Protein AF-A0A535AQ59-F1 (afdb_monomer)

Mean predicted aligned error: 9.11 Å

pLDDT: mean 76.73, std 13.21, range [35.31, 92.5]

Structure (mmCIF, N/CA/C/O backbone):
data_AF-A0A535AQ59-F1
#
_entry.id   AF-A0A535AQ59-F1
#
loop_
_atom_site.group_PDB
_atom_site.id
_atom_site.type_symbol
_atom_site.label_atom_id
_atom_site.label_alt_id
_atom_site.label_comp_id
_atom_site.label_asym_id
_atom_site.label_entity_id
_atom_site.label_seq_id
_atom_site.pdbx_PDB_ins_code
_atom_site.Cartn_x
_atom_site.Cartn_y
_atom_site.Cartn_z
_atom_site.occupancy
_atom_site.B_iso_or_equiv
_atom_site.auth_seq_id
_atom_site.auth_comp_id
_atom_site.auth_asym_id
_atom_site.auth_atom_id
_atom_site.pdbx_PDB_model_num
ATOM 1 N N . MET A 1 1 ? 4.680 5.457 -26.063 1.00 46.62 1 MET A N 1
ATOM 2 C CA . MET A 1 1 ? 3.713 4.923 -25.082 1.00 46.62 1 MET A CA 1
ATOM 3 C C . MET A 1 1 ? 3.605 3.426 -25.316 1.00 46.62 1 MET A C 1
ATOM 5 O O . MET A 1 1 ? 3.236 3.040 -26.415 1.00 46.62 1 MET A O 1
ATOM 9 N N . GLY A 1 2 ? 4.045 2.597 -24.365 1.00 52.00 2 GLY A N 1
ATOM 10 C CA . GLY A 1 2 ? 3.972 1.139 -24.510 1.00 52.00 2 GLY A CA 1
ATOM 11 C C . GLY A 1 2 ? 2.531 0.650 -24.371 1.00 52.00 2 GLY A C 1
ATOM 12 O O . GLY A 1 2 ? 1.782 1.182 -23.551 1.00 52.00 2 GLY A O 1
ATOM 13 N N . THR A 1 3 ? 2.139 -0.332 -25.178 1.00 62.91 3 THR A N 1
ATOM 14 C CA . THR A 1 3 ? 0.788 -0.916 -25.149 1.00 62.91 3 THR A CA 1
ATOM 15 C C . THR A 1 3 ? 0.501 -1.565 -23.789 1.00 62.91 3 THR A C 1
ATOM 17 O O . THR A 1 3 ? 1.423 -1.970 -23.081 1.00 62.91 3 THR A O 1
ATOM 20 N N . THR A 1 4 ? -0.770 -1.722 -23.404 1.00 60.97 4 THR A N 1
ATOM 21 C CA . THR A 1 4 ? -1.167 -2.406 -22.152 1.00 60.97 4 THR A CA 1
ATOM 22 C C . THR A 1 4 ? -0.537 -3.800 -22.026 1.00 60.97 4 THR A C 1
ATOM 24 O O . THR A 1 4 ? -0.170 -4.227 -20.933 1.00 60.97 4 THR A O 1
ATOM 27 N N . ALA A 1 5 ? -0.327 -4.487 -23.154 1.00 52.47 5 ALA A N 1
ATOM 28 C CA . ALA A 1 5 ? 0.386 -5.759 -23.217 1.00 52.47 5 ALA A CA 1
ATOM 29 C C . ALA A 1 5 ? 1.885 -5.616 -22.899 1.00 52.47 5 ALA A C 1
ATOM 31 O O . ALA A 1 5 ? 2.411 -6.405 -22.123 1.00 52.47 5 ALA A O 1
ATOM 32 N N . GLN A 1 6 ? 2.565 -4.591 -23.425 1.00 58.50 6 GLN A N 1
ATOM 33 C CA . GLN A 1 6 ? 3.966 -4.298 -23.095 1.00 58.50 6 GLN A CA 1
ATOM 34 C C . GLN A 1 6 ? 4.134 -3.867 -21.636 1.00 58.50 6 GLN A C 1
ATOM 36 O O . GLN A 1 6 ? 5.084 -4.299 -20.988 1.00 58.50 6 GLN A O 1
ATOM 41 N N . LYS A 1 7 ? 3.192 -3.082 -21.093 1.00 57.78 7 LYS A N 1
ATOM 42 C CA . LYS A 1 7 ? 3.166 -2.737 -19.665 1.00 57.78 7 LYS A CA 1
ATOM 43 C C . LYS A 1 7 ? 3.016 -3.992 -18.800 1.00 57.78 7 LYS A C 1
ATOM 45 O O . LYS A 1 7 ? 3.819 -4.197 -17.896 1.00 57.78 7 LYS A O 1
ATOM 50 N N . ARG A 1 8 ? 2.058 -4.876 -19.111 1.00 59.22 8 ARG A N 1
ATOM 51 C CA . ARG A 1 8 ? 1.880 -6.162 -18.407 1.00 59.22 8 ARG A CA 1
ATOM 52 C C . ARG A 1 8 ? 3.098 -7.073 -18.527 1.00 59.22 8 ARG A C 1
ATOM 54 O O . ARG A 1 8 ? 3.509 -7.644 -17.525 1.00 59.22 8 ARG A O 1
ATOM 61 N N . MET A 1 9 ? 3.692 -7.187 -19.714 1.00 56.25 9 MET A N 1
ATOM 62 C CA . MET A 1 9 ? 4.884 -8.010 -19.930 1.00 56.25 9 MET A CA 1
ATOM 63 C C . MET A 1 9 ? 6.067 -7.487 -19.110 1.00 56.25 9 MET A C 1
ATOM 65 O O . MET A 1 9 ? 6.698 -8.256 -18.393 1.00 56.25 9 MET A O 1
ATOM 69 N N . ALA A 1 10 ? 6.305 -6.171 -19.133 1.00 62.50 10 ALA A N 1
ATOM 70 C CA . ALA A 1 10 ? 7.336 -5.534 -18.319 1.00 62.50 10 ALA A CA 1
ATOM 71 C C . ALA A 1 10 ? 7.103 -5.791 -16.826 1.00 62.50 10 ALA A C 1
ATOM 73 O O . ALA A 1 10 ? 8.035 -6.109 -16.104 1.00 62.50 10 ALA A O 1
ATOM 74 N N . ILE A 1 11 ? 5.855 -5.746 -16.367 1.00 62.28 11 ILE A N 1
ATOM 75 C CA . ILE A 1 11 ? 5.496 -6.035 -14.977 1.00 62.28 11 ILE A CA 1
ATOM 76 C C . ILE A 1 11 ? 5.773 -7.483 -14.584 1.00 62.28 11 ILE A C 1
ATOM 78 O O . ILE A 1 11 ? 6.306 -7.713 -13.501 1.00 62.28 11 ILE A O 1
ATOM 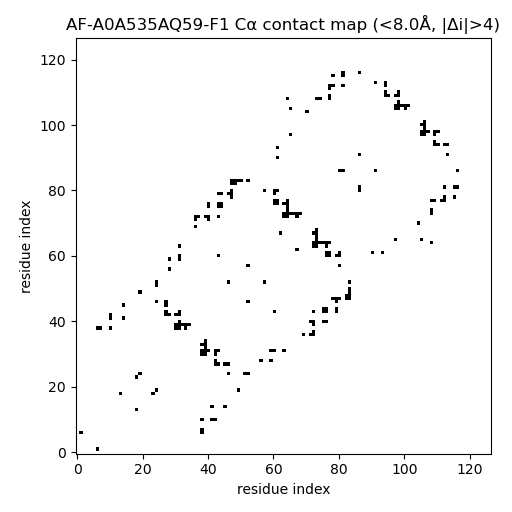82 N N . TYR A 1 12 ? 5.431 -8.452 -15.436 1.00 59.53 12 TYR A N 1
ATOM 83 C CA . TYR A 1 12 ? 5.747 -9.855 -15.172 1.00 59.53 12 TYR A CA 1
ATOM 84 C C . TYR A 1 12 ? 7.258 -10.075 -15.129 1.00 59.53 12 TYR A C 1
ATOM 86 O O . TYR A 1 12 ? 7.739 -10.686 -14.178 1.00 59.53 12 TYR A O 1
ATOM 94 N N . CYS A 1 13 ? 8.004 -9.503 -16.079 1.00 58.84 13 CYS A N 1
ATOM 95 C CA . CYS A 1 13 ? 9.464 -9.557 -16.075 1.00 58.84 13 CYS A CA 1
ATOM 96 C C . CYS A 1 13 ? 10.045 -8.935 -14.799 1.00 58.84 13 CYS A C 1
ATOM 98 O O . CYS A 1 13 ? 10.913 -9.525 -14.171 1.00 58.84 13 CYS A O 1
ATOM 100 N N . ILE A 1 14 ? 9.540 -7.778 -14.370 1.00 60.41 14 ILE A N 1
ATOM 101 C CA . ILE A 1 14 ? 10.056 -7.075 -13.194 1.00 60.41 14 ILE A CA 1
ATOM 102 C C . ILE A 1 14 ? 9.674 -7.800 -11.884 1.00 60.41 14 ILE A C 1
ATOM 104 O O . ILE A 1 14 ? 10.472 -7.819 -10.948 1.00 60.41 14 ILE A O 1
ATOM 108 N N . ARG A 1 15 ? 8.490 -8.427 -11.801 1.00 57.69 15 ARG A N 1
ATOM 109 C CA . ARG A 1 15 ? 8.085 -9.242 -10.639 1.00 57.69 15 ARG A CA 1
ATOM 110 C C . ARG A 1 15 ? 8.966 -10.487 -10.482 1.00 57.69 15 ARG A C 1
ATOM 112 O O . ARG A 1 15 ? 9.270 -10.861 -9.353 1.00 57.69 15 ARG A O 1
ATOM 119 N N . ASP A 1 16 ? 9.366 -11.110 -11.591 1.00 56.47 16 ASP A N 1
ATOM 120 C CA . ASP A 1 16 ? 10.210 -12.315 -11.594 1.00 56.47 16 ASP A CA 1
ATOM 121 C C . ASP A 1 16 ? 11.703 -12.015 -11.421 1.00 56.47 16 ASP A C 1
ATOM 123 O O . ASP A 1 16 ? 12.434 -12.837 -10.871 1.00 56.47 16 ASP A O 1
ATOM 127 N N . LEU A 1 17 ? 12.174 -10.837 -11.844 1.00 55.25 17 LEU A N 1
ATOM 128 C CA . LEU A 1 17 ? 13.610 -10.552 -11.913 1.00 55.25 17 LEU A CA 1
ATOM 129 C C . LEU A 1 17 ? 14.305 -10.315 -10.560 1.00 55.25 17 LEU A C 1
ATOM 131 O O . LEU A 1 17 ? 15.507 -10.078 -10.568 1.00 55.25 17 LEU A O 1
ATOM 135 N N . LYS A 1 18 ? 13.619 -10.402 -9.404 1.00 57.41 18 LYS A N 1
ATOM 136 C CA . LYS A 1 18 ? 14.214 -10.146 -8.066 1.00 57.41 18 LYS A CA 1
ATOM 137 C C . LYS A 1 18 ? 15.153 -8.924 -8.071 1.00 57.41 18 LYS A C 1
ATOM 139 O O . LYS A 1 18 ? 16.244 -8.961 -7.508 1.00 57.41 18 LYS A O 1
ATOM 144 N N . LEU A 1 19 ? 14.754 -7.850 -8.748 1.00 62.50 19 LEU A N 1
ATOM 145 C CA . LEU A 1 19 ? 15.598 -6.669 -8.853 1.00 62.50 19 LEU A CA 1
ATOM 146 C C . LEU A 1 19 ? 15.596 -5.959 -7.499 1.00 62.50 19 LEU A C 1
ATOM 148 O O . LEU A 1 19 ? 14.610 -5.316 -7.139 1.00 62.50 19 LEU A O 1
ATOM 152 N N . ASP A 1 20 ? 16.666 -6.114 -6.723 1.00 64.19 20 ASP A N 1
ATOM 153 C CA . ASP A 1 20 ? 16.813 -5.471 -5.412 1.00 64.19 20 ASP A CA 1
ATOM 154 C C . ASP A 1 20 ? 17.435 -4.068 -5.501 1.00 64.19 20 ASP A C 1
ATOM 156 O O . ASP A 1 20 ? 17.481 -3.347 -4.509 1.00 64.19 20 ASP A O 1
ATOM 160 N N . ASP A 1 21 ? 17.818 -3.624 -6.699 1.00 75.00 21 ASP A N 1
ATOM 161 C CA . ASP A 1 21 ? 18.555 -2.381 -6.874 1.00 75.00 21 ASP A CA 1
ATOM 162 C C . ASP A 1 21 ? 17.678 -1.124 -6.702 1.00 75.00 21 ASP A C 1
ATOM 164 O O . ASP A 1 21 ? 16.446 -1.144 -6.825 1.00 75.00 21 ASP A O 1
ATOM 168 N N . LYS A 1 22 ? 18.338 0.013 -6.445 1.00 72.69 22 LYS A N 1
ATOM 169 C CA . LYS A 1 22 ? 17.679 1.308 -6.207 1.00 72.69 22 LYS A CA 1
ATOM 170 C C . LYS A 1 22 ? 16.859 1.807 -7.400 1.00 72.69 22 LYS A C 1
ATOM 172 O O . LYS A 1 22 ? 15.846 2.475 -7.189 1.00 72.69 22 LYS A O 1
ATOM 177 N N . ASN A 1 23 ? 17.262 1.507 -8.639 1.00 76.69 23 ASN A N 1
ATOM 178 C CA . ASN A 1 23 ? 16.496 1.946 -9.809 1.00 76.69 23 ASN A CA 1
ATOM 179 C C . ASN A 1 23 ? 15.166 1.201 -9.875 1.00 76.69 23 ASN A C 1
ATOM 181 O O . ASN A 1 23 ? 14.136 1.797 -10.188 1.00 76.69 23 ASN A O 1
ATOM 185 N N . SER A 1 24 ? 15.167 -0.076 -9.502 1.00 79.12 24 SER A N 1
ATOM 186 C CA . SER A 1 24 ? 13.955 -0.885 -9.443 1.00 79.12 24 SER A CA 1
ATOM 187 C C . SER A 1 24 ? 12.984 -0.398 -8.368 1.00 79.12 24 SER A C 1
ATOM 189 O O . SER A 1 24 ? 11.791 -0.286 -8.653 1.00 79.12 24 SER A O 1
ATOM 191 N N . LEU A 1 25 ? 13.471 0.014 -7.187 1.00 84.50 25 LEU A N 1
ATOM 192 C CA . LEU A 1 25 ? 12.627 0.682 -6.183 1.00 84.50 25 LEU A CA 1
ATOM 193 C C . LEU A 1 25 ? 11.936 1.921 -6.766 1.00 84.50 25 LEU A C 1
ATOM 195 O O . LEU A 1 25 ? 10.718 2.061 -6.653 1.00 84.50 25 LEU A O 1
ATOM 199 N N . TRP A 1 26 ? 12.699 2.805 -7.415 1.00 84.81 26 TRP A N 1
ATOM 200 C CA . TRP A 1 26 ? 12.150 4.026 -8.005 1.00 84.81 26 TRP A CA 1
ATOM 201 C C . TRP A 1 26 ? 11.081 3.727 -9.063 1.00 84.81 26 TRP A C 1
ATOM 203 O O . TRP A 1 26 ? 10.020 4.358 -9.076 1.00 84.81 26 TRP A O 1
ATOM 213 N N . VAL A 1 27 ? 11.320 2.726 -9.917 1.00 85.62 27 VAL A N 1
ATOM 214 C CA . VAL A 1 27 ? 10.342 2.283 -10.918 1.00 85.62 27 VAL A CA 1
ATOM 215 C C . VAL A 1 27 ? 9.061 1.801 -10.241 1.00 85.62 27 VAL A C 1
ATOM 217 O O . VAL A 1 27 ? 7.978 2.224 -10.642 1.00 85.62 27 VAL A O 1
ATOM 220 N N . PHE A 1 28 ? 9.150 0.983 -9.190 1.00 87.62 28 PHE A N 1
ATOM 221 C CA . PHE A 1 28 ? 7.964 0.524 -8.467 1.00 87.62 28 PHE A CA 1
ATOM 222 C C . PHE A 1 28 ? 7.174 1.671 -7.851 1.00 87.62 28 PHE A C 1
ATOM 224 O O . PHE A 1 28 ? 5.960 1.725 -8.034 1.00 87.62 28 PHE A O 1
ATOM 231 N N . LEU A 1 29 ? 7.849 2.615 -7.191 1.00 89.19 29 LEU A N 1
ATOM 232 C CA . LEU A 1 29 ? 7.201 3.790 -6.603 1.00 89.19 29 LEU A CA 1
ATOM 233 C C . LEU A 1 29 ? 6.491 4.646 -7.657 1.00 89.19 29 LEU A C 1
ATOM 235 O O . LEU A 1 29 ? 5.409 5.169 -7.395 1.00 89.19 29 LEU A O 1
ATOM 239 N N . LYS A 1 30 ? 7.051 4.748 -8.866 1.00 88.44 30 LYS A N 1
ATOM 240 C CA . LYS A 1 30 ? 6.398 5.424 -9.991 1.00 88.44 30 LYS A CA 1
ATOM 241 C C . LYS A 1 30 ? 5.163 4.664 -10.487 1.00 88.44 30 LYS A C 1
ATOM 243 O O . LYS A 1 30 ? 4.137 5.281 -10.761 1.00 88.44 30 LYS A O 1
ATOM 248 N N . LEU A 1 31 ? 5.239 3.336 -10.576 1.00 89.81 31 LEU A N 1
ATOM 249 C CA . LEU A 1 31 ? 4.136 2.483 -11.037 1.00 89.81 31 LEU A CA 1
ATOM 250 C C . LEU A 1 31 ? 2.960 2.405 -10.051 1.00 89.81 31 LEU A C 1
ATOM 252 O O . LEU A 1 31 ? 1.863 2.026 -10.455 1.00 89.81 31 LEU A O 1
ATOM 256 N N . LEU A 1 32 ? 3.145 2.821 -8.793 1.00 90.81 32 LEU A N 1
ATOM 257 C CA . LEU A 1 32 ? 2.045 3.007 -7.839 1.00 90.81 32 LEU A CA 1
ATOM 258 C C . LEU A 1 32 ? 0.992 4.017 -8.324 1.00 90.81 32 LEU A C 1
ATOM 260 O O . LEU A 1 32 ? -0.123 3.998 -7.823 1.00 90.81 32 LEU A O 1
ATOM 264 N N . GLN A 1 33 ? 1.327 4.881 -9.285 1.00 89.38 33 GLN A N 1
ATOM 265 C CA . GLN A 1 33 ? 0.437 5.912 -9.829 1.00 89.38 33 GLN A CA 1
ATOM 266 C C . GLN A 1 33 ? -0.009 5.621 -11.274 1.00 89.38 33 GLN A C 1
ATOM 268 O O . GLN A 1 33 ? -0.528 6.515 -11.933 1.00 89.38 33 GLN A O 1
ATOM 273 N N . ASP A 1 34 ? 0.211 4.410 -11.803 1.00 91.38 34 ASP A N 1
ATOM 274 C CA . ASP A 1 34 ? -0.233 4.072 -13.166 1.00 91.38 34 ASP A CA 1
ATOM 275 C C . ASP A 1 34 ? -1.769 4.009 -13.254 1.00 91.38 34 ASP A C 1
ATOM 277 O O . ASP A 1 34 ? -2.447 3.598 -12.307 1.00 91.38 34 ASP A O 1
ATOM 281 N N . ASP A 1 35 ? -2.317 4.379 -14.411 1.00 89.31 35 ASP A N 1
ATOM 282 C CA . ASP A 1 35 ? -3.760 4.386 -14.661 1.00 89.31 35 ASP A CA 1
ATOM 283 C C . ASP A 1 35 ? -4.377 2.978 -14.574 1.00 89.31 35 ASP A C 1
ATOM 285 O O . ASP A 1 35 ? -5.512 2.822 -14.113 1.00 89.31 35 ASP A O 1
ATOM 289 N N . ASP A 1 36 ? -3.636 1.932 -14.966 1.00 87.94 36 ASP A N 1
ATOM 290 C CA . ASP A 1 36 ? -4.128 0.552 -14.915 1.00 87.94 36 ASP A CA 1
ATOM 291 C C . ASP A 1 36 ? -3.982 -0.023 -13.488 1.00 87.94 36 ASP A C 1
ATOM 293 O O . ASP A 1 36 ? -2.867 -0.206 -12.987 1.00 87.94 36 ASP A O 1
ATOM 297 N N . PRO A 1 37 ? -5.090 -0.389 -12.815 1.00 89.88 37 PRO A N 1
ATOM 298 C CA . PRO A 1 37 ? -5.042 -0.951 -11.464 1.00 89.88 37 PRO A CA 1
ATOM 299 C C . PRO A 1 37 ? -4.245 -2.256 -11.377 1.00 89.88 37 PRO A C 1
ATOM 301 O O . PRO A 1 37 ? -3.667 -2.561 -10.337 1.00 89.88 37 PRO A O 1
ATOM 304 N N . THR A 1 38 ? -4.160 -3.024 -12.465 1.00 88.00 38 THR A N 1
ATOM 305 C CA . THR A 1 38 ? -3.338 -4.241 -12.538 1.00 88.00 38 THR A CA 1
ATOM 306 C C . THR A 1 38 ? -1.857 -3.907 -12.362 1.00 88.00 38 THR A C 1
ATOM 308 O O . THR A 1 38 ? -1.122 -4.651 -11.710 1.00 88.00 38 THR A O 1
ATOM 311 N N . VAL A 1 39 ? -1.429 -2.769 -12.914 1.00 87.44 39 VAL A N 1
ATOM 312 C CA . VAL A 1 39 ? -0.062 -2.256 -12.800 1.00 87.44 39 VAL A CA 1
ATOM 313 C C . VAL A 1 39 ? 0.223 -1.818 -11.374 1.00 87.44 39 VAL A C 1
ATOM 315 O O . VAL A 1 39 ? 1.232 -2.234 -10.801 1.00 87.44 39 VAL A O 1
ATOM 318 N N . ARG A 1 40 ? -0.708 -1.075 -10.767 1.00 92.50 40 ARG A N 1
ATOM 319 C CA . ARG A 1 40 ? -0.596 -0.651 -9.367 1.00 92.50 40 ARG A CA 1
ATOM 320 C C . ARG A 1 40 ? -0.514 -1.843 -8.415 1.00 92.50 40 ARG A C 1
ATOM 322 O O . ARG A 1 40 ? 0.390 -1.887 -7.586 1.00 92.50 40 ARG A O 1
ATOM 329 N N . VAL A 1 41 ? -1.376 -2.855 -8.568 1.00 90.88 41 VAL A N 1
ATOM 330 C CA . VAL A 1 41 ? -1.319 -4.093 -7.759 1.00 90.88 41 VAL A CA 1
ATOM 331 C C . VAL A 1 41 ? 0.052 -4.756 -7.859 1.00 90.88 41 VAL A C 1
ATOM 333 O O . VAL A 1 41 ? 0.623 -5.166 -6.844 1.00 90.88 41 VAL A O 1
ATOM 336 N N . ALA A 1 42 ? 0.587 -4.881 -9.072 1.00 87.00 42 ALA A N 1
ATOM 337 C CA . ALA A 1 42 ? 1.866 -5.540 -9.261 1.00 87.00 42 ALA A CA 1
ATOM 338 C C . ALA A 1 42 ? 3.019 -4.744 -8.640 1.00 87.00 42 ALA A C 1
ATOM 340 O O . ALA A 1 42 ? 3.847 -5.333 -7.953 1.00 87.00 42 ALA A O 1
ATOM 341 N N . ALA A 1 43 ? 3.021 -3.419 -8.795 1.00 89.62 43 ALA A N 1
ATOM 342 C CA . ALA A 1 43 ? 3.989 -2.542 -8.146 1.00 89.62 43 ALA A CA 1
ATOM 343 C C . ALA A 1 43 ? 3.945 -2.683 -6.616 1.00 89.62 43 ALA A C 1
ATOM 345 O O . ALA A 1 43 ? 4.972 -2.935 -5.990 1.00 89.62 43 ALA A O 1
ATOM 346 N N . VAL A 1 44 ? 2.751 -2.629 -6.018 1.00 92.06 44 VAL A N 1
ATOM 347 C CA . VAL A 1 44 ? 2.555 -2.831 -4.573 1.00 92.06 44 VAL A CA 1
ATOM 348 C C . VAL A 1 44 ? 3.065 -4.199 -4.110 1.00 92.06 44 VAL A C 1
ATOM 350 O O . VAL A 1 44 ? 3.694 -4.307 -3.056 1.00 92.06 44 VAL A O 1
ATOM 353 N N . THR A 1 45 ? 2.811 -5.247 -4.895 1.00 88.75 45 THR A N 1
ATOM 354 C CA . THR A 1 45 ? 3.239 -6.615 -4.571 1.00 88.75 45 THR A CA 1
ATOM 355 C C . THR A 1 45 ? 4.757 -6.758 -4.651 1.00 88.75 45 THR A C 1
ATOM 357 O O . THR A 1 45 ? 5.344 -7.428 -3.806 1.00 88.75 45 THR A O 1
ATOM 360 N N . SER A 1 46 ? 5.412 -6.097 -5.606 1.00 86.62 46 SER A N 1
ATOM 361 C CA . SER A 1 46 ? 6.875 -6.100 -5.719 1.00 86.62 46 SER A CA 1
ATOM 362 C C . SER A 1 46 ? 7.567 -5.367 -4.566 1.00 86.62 46 SER A C 1
ATOM 364 O O . SER A 1 46 ? 8.693 -5.706 -4.216 1.00 86.62 46 SER A O 1
ATOM 366 N N . LEU A 1 47 ? 6.896 -4.400 -3.931 1.00 88.19 47 LEU A N 1
ATOM 367 C CA . LEU A 1 47 ? 7.412 -3.701 -2.747 1.00 88.19 47 LEU A CA 1
ATOM 368 C C . LEU A 1 47 ? 7.304 -4.532 -1.457 1.00 88.19 47 LEU A C 1
ATOM 370 O O . LEU A 1 47 ? 7.958 -4.215 -0.469 1.00 88.19 47 LEU A O 1
ATOM 374 N N . LYS A 1 48 ? 6.511 -5.608 -1.453 1.00 85.75 48 LYS A N 1
ATOM 375 C CA . LYS A 1 48 ? 6.185 -6.415 -0.267 1.00 85.75 48 LYS A CA 1
ATOM 376 C C . LYS A 1 48 ? 7.395 -6.996 0.467 1.00 85.75 48 LYS A C 1
ATOM 378 O O . LYS A 1 48 ? 7.384 -7.075 1.691 1.00 85.75 48 LYS A O 1
ATOM 383 N N . THR A 1 49 ? 8.415 -7.424 -0.270 1.00 80.75 49 THR A N 1
ATOM 384 C CA . THR A 1 49 ? 9.613 -8.078 0.284 1.00 80.75 49 THR A CA 1
ATOM 385 C C . THR A 1 49 ? 10.829 -7.157 0.318 1.00 80.75 49 THR A C 1
ATOM 387 O O . THR A 1 49 ? 11.939 -7.628 0.549 1.00 80.75 49 THR A O 1
ATOM 390 N N . ARG A 1 50 ? 10.650 -5.860 0.046 1.00 82.00 50 ARG A N 1
ATOM 391 C CA . ARG A 1 50 ? 11.748 -4.895 -0.024 1.00 82.00 50 ARG A CA 1
ATOM 392 C C . ARG A 1 50 ? 12.021 -4.276 1.340 1.00 82.00 50 ARG A C 1
ATOM 394 O O . ARG A 1 50 ? 11.122 -3.717 1.956 1.00 82.00 50 ARG A O 1
ATOM 401 N N . SER A 1 51 ? 13.266 -4.336 1.797 1.00 79.88 51 SER A N 1
ATOM 402 C CA . SER A 1 51 ? 13.704 -3.711 3.053 1.00 79.88 51 SER A CA 1
ATOM 403 C C . SER A 1 51 ? 14.080 -2.235 2.900 1.00 79.88 51 SER A C 1
ATOM 405 O O . SER A 1 51 ? 14.168 -1.520 3.894 1.00 79.88 51 SER A O 1
ATOM 407 N N . ASP A 1 52 ? 14.280 -1.764 1.670 1.00 84.94 52 ASP A N 1
ATOM 408 C CA . ASP A 1 52 ? 14.739 -0.412 1.342 1.00 84.94 52 ASP A CA 1
ATOM 409 C C . ASP A 1 52 ? 13.597 0.578 1.054 1.00 84.94 52 ASP A C 1
ATOM 411 O O . ASP A 1 52 ? 13.840 1.693 0.594 1.00 84.94 52 ASP A O 1
ATOM 415 N N . VAL A 1 53 ? 12.345 0.203 1.348 1.00 87.12 53 VAL A N 1
ATOM 416 C CA . VAL A 1 53 ? 11.198 1.114 1.245 1.00 87.12 53 VAL A CA 1
ATOM 417 C C . VAL A 1 53 ? 11.282 2.171 2.349 1.00 87.12 53 VAL A C 1
ATOM 419 O O . VAL A 1 53 ? 11.094 1.909 3.543 1.00 87.12 53 VAL A O 1
ATOM 422 N N . ASP A 1 54 ? 11.551 3.403 1.939 1.00 85.69 54 ASP A N 1
ATOM 423 C CA . ASP A 1 54 ? 11.669 4.557 2.822 1.00 85.69 54 ASP A CA 1
ATOM 424 C C . ASP A 1 54 ? 10.300 5.054 3.341 1.00 85.69 54 ASP A C 1
ATOM 426 O O . ASP A 1 54 ? 9.252 4.420 3.167 1.00 85.69 54 ASP A O 1
ATOM 430 N N . ALA A 1 55 ? 10.301 6.170 4.072 1.00 81.75 55 ALA A N 1
ATOM 431 C CA . ALA A 1 55 ? 9.075 6.768 4.601 1.00 81.75 55 ALA A CA 1
ATOM 432 C C . ALA A 1 55 ? 8.136 7.254 3.480 1.00 81.75 55 ALA A C 1
ATOM 434 O O . ALA A 1 55 ? 6.922 7.074 3.574 1.00 81.75 55 ALA A O 1
ATOM 435 N N . ASN A 1 56 ? 8.692 7.796 2.392 1.00 85.50 56 ASN A N 1
ATOM 436 C CA . ASN A 1 56 ? 7.919 8.284 1.250 1.00 85.50 56 ASN A CA 1
ATOM 437 C C . ASN A 1 56 ? 7.188 7.138 0.540 1.00 85.50 56 ASN A C 1
ATOM 439 O O . ASN A 1 56 ? 5.992 7.236 0.264 1.00 85.50 56 ASN A O 1
ATOM 443 N N . GLY A 1 57 ? 7.875 6.019 0.297 1.00 88.19 57 GLY A N 1
ATOM 444 C CA . GLY A 1 57 ? 7.266 4.824 -0.283 1.00 88.19 57 GLY A CA 1
ATOM 445 C C . GLY A 1 57 ? 6.151 4.254 0.592 1.00 88.19 57 GLY A C 1
ATOM 446 O O . GLY A 1 57 ? 5.081 3.902 0.092 1.00 88.19 57 GLY A O 1
ATOM 447 N N . ARG A 1 58 ? 6.350 4.247 1.915 1.00 86.00 58 ARG A N 1
ATOM 448 C CA . ARG A 1 58 ? 5.305 3.864 2.878 1.00 86.00 58 ARG A CA 1
ATOM 449 C C . ARG A 1 58 ? 4.105 4.812 2.848 1.00 86.00 58 ARG A C 1
ATOM 451 O O . ARG A 1 58 ? 2.970 4.344 2.902 1.00 86.00 58 ARG A O 1
ATOM 458 N N . GLN A 1 59 ? 4.319 6.116 2.694 1.00 83.75 59 GLN A N 1
ATOM 459 C CA . GLN A 1 59 ? 3.229 7.086 2.588 1.00 83.75 59 GLN A CA 1
ATOM 460 C C . GLN A 1 59 ? 2.423 6.924 1.290 1.00 83.75 59 GLN A C 1
ATOM 462 O O . GLN A 1 59 ? 1.195 6.999 1.319 1.00 83.75 59 GLN A O 1
ATOM 467 N N . LEU A 1 60 ? 3.082 6.630 0.165 1.00 89.81 60 LEU A N 1
ATOM 468 C CA . LEU A 1 60 ? 2.399 6.317 -1.096 1.00 89.81 60 LEU A CA 1
ATOM 469 C C . LEU A 1 60 ? 1.530 5.063 -0.974 1.00 89.81 60 LEU A C 1
ATOM 471 O O . LEU A 1 60 ? 0.372 5.069 -1.388 1.00 89.81 60 LEU A O 1
ATOM 475 N N . LEU A 1 61 ? 2.059 4.005 -0.359 1.00 89.75 61 LEU A N 1
ATOM 476 C CA . LEU A 1 61 ? 1.293 2.792 -0.080 1.00 89.75 61 LEU A CA 1
ATOM 477 C C . LEU A 1 61 ? 0.088 3.082 0.824 1.00 89.75 61 LEU A C 1
ATOM 479 O O . LEU A 1 61 ? -1.004 2.580 0.565 1.00 89.75 61 LEU A O 1
ATOM 483 N N . LEU A 1 62 ? 0.257 3.915 1.856 1.00 84.50 62 LEU A N 1
ATOM 484 C CA . LEU A 1 62 ? -0.849 4.310 2.728 1.00 84.50 62 LEU A CA 1
ATOM 485 C C . LEU A 1 62 ? -1.933 5.062 1.946 1.00 84.50 62 LEU A C 1
ATOM 487 O O . LEU A 1 62 ? -3.119 4.785 2.117 1.00 84.50 62 LEU A O 1
ATOM 491 N N . ARG A 1 63 ? -1.538 5.967 1.047 1.00 86.69 63 ARG A N 1
ATOM 492 C CA . ARG A 1 63 ? -2.478 6.681 0.182 1.00 86.69 63 ARG A CA 1
ATOM 493 C C . ARG A 1 63 ? -3.274 5.721 -0.697 1.00 86.69 63 ARG A C 1
ATOM 495 O O . ARG A 1 63 ? -4.493 5.833 -0.752 1.00 86.69 63 ARG A O 1
ATOM 502 N N . LEU A 1 64 ? -2.616 4.744 -1.322 1.00 90.56 64 LEU A N 1
ATOM 503 C CA . LEU A 1 64 ? -3.301 3.721 -2.120 1.00 90.56 64 LEU A CA 1
ATOM 504 C C . LEU A 1 64 ? -4.285 2.899 -1.287 1.00 90.56 64 LEU A C 1
ATOM 506 O O . LEU A 1 64 ? -5.395 2.610 -1.723 1.00 90.56 64 LEU A O 1
ATOM 510 N N . PHE A 1 65 ? -3.906 2.548 -0.064 1.00 85.62 65 PHE A N 1
ATOM 511 C CA . PHE A 1 65 ? -4.796 1.845 0.848 1.00 85.62 65 PHE A CA 1
ATOM 512 C C . PHE A 1 65 ? -6.077 2.650 1.158 1.00 85.62 65 PHE A C 1
ATOM 514 O O . PHE A 1 65 ? -7.177 2.087 1.175 1.00 85.62 65 PHE A O 1
ATOM 521 N N . VAL A 1 66 ? -5.964 3.965 1.367 1.00 80.81 66 VAL A N 1
ATOM 522 C CA . VAL A 1 66 ? -7.103 4.826 1.726 1.00 80.81 66 VAL A CA 1
ATOM 523 C C . VAL A 1 66 ? -7.941 5.210 0.502 1.00 80.81 66 VAL A C 1
ATOM 525 O O . VAL A 1 66 ? -9.159 5.020 0.526 1.00 80.81 66 VAL A O 1
ATOM 528 N N . GLU A 1 67 ? -7.301 5.693 -0.561 1.00 84.88 67 GLU A N 1
ATOM 529 C CA . GLU A 1 67 ? -7.934 6.476 -1.634 1.00 84.88 67 GLU A CA 1
ATOM 530 C C . GLU A 1 67 ? -8.088 5.731 -2.970 1.00 84.88 67 GLU A C 1
ATOM 532 O O . GLU A 1 67 ? -8.834 6.199 -3.834 1.00 84.88 67 GLU A O 1
ATOM 537 N N . ASP A 1 68 ? -7.403 4.596 -3.179 1.00 91.31 68 ASP A N 1
ATOM 538 C CA . ASP A 1 68 ? -7.470 3.913 -4.478 1.00 91.31 68 ASP A CA 1
ATOM 539 C C . ASP A 1 68 ? -8.888 3.403 -4.768 1.00 91.31 68 ASP A C 1
ATOM 541 O O . ASP A 1 68 ? -9.592 2.920 -3.882 1.00 91.31 68 ASP A O 1
ATOM 545 N N . GLN A 1 69 ? -9.309 3.513 -6.027 1.00 89.00 69 GLN A N 1
ATOM 546 C CA . GLN A 1 69 ? -10.639 3.105 -6.478 1.00 89.00 69 GLN A CA 1
ATOM 547 C C . GLN A 1 69 ? -10.761 1.581 -6.649 1.00 89.00 69 GLN A C 1
ATOM 549 O O . GLN A 1 69 ? -11.859 1.034 -6.561 1.00 89.00 69 GLN A O 1
ATOM 554 N N . ASP A 1 70 ? -9.650 0.875 -6.889 1.00 91.12 70 ASP A N 1
ATOM 555 C CA . ASP A 1 70 ? -9.640 -0.572 -7.098 1.00 91.12 70 ASP A CA 1
ATOM 556 C C . ASP A 1 70 ? -9.367 -1.315 -5.784 1.00 91.12 70 ASP A C 1
ATOM 558 O O . ASP A 1 70 ? -8.293 -1.223 -5.186 1.00 91.12 70 ASP A O 1
ATOM 562 N N . LEU A 1 71 ? -10.335 -2.125 -5.351 1.00 86.19 71 LEU A N 1
ATOM 563 C CA . LEU A 1 71 ? -10.257 -2.890 -4.102 1.00 86.19 71 LEU A CA 1
ATOM 564 C C . LEU A 1 71 ? -9.031 -3.812 -4.019 1.00 86.19 71 LEU A C 1
ATOM 566 O O . LEU A 1 71 ? -8.510 -4.041 -2.926 1.00 86.19 71 LEU A O 1
ATOM 570 N N . ARG A 1 72 ? -8.545 -4.337 -5.150 1.00 89.75 72 ARG A N 1
ATOM 571 C CA . ARG A 1 72 ? -7.357 -5.201 -5.182 1.00 89.75 72 ARG A CA 1
ATOM 572 C C . ARG A 1 72 ? -6.105 -4.402 -4.844 1.00 89.75 72 ARG A C 1
ATOM 574 O O . ARG A 1 72 ? -5.257 -4.914 -4.117 1.00 89.75 72 ARG A O 1
ATOM 581 N N . VAL A 1 73 ? -6.009 -3.156 -5.316 1.00 92.50 73 VAL A N 1
ATOM 582 C CA . VAL A 1 73 ? -4.894 -2.254 -4.983 1.00 92.50 73 VAL A CA 1
ATOM 583 C C . VAL A 1 73 ? -4.909 -1.937 -3.492 1.00 92.50 73 VAL A C 1
ATOM 585 O O . VAL A 1 73 ? -3.883 -2.072 -2.827 1.00 92.50 73 VAL A O 1
ATOM 588 N N . ARG A 1 74 ? -6.084 -1.613 -2.942 1.00 87.69 74 ARG A N 1
ATOM 589 C CA . ARG A 1 74 ? -6.245 -1.294 -1.514 1.00 87.69 74 ARG A CA 1
ATOM 590 C C . ARG A 1 74 ? -5.818 -2.456 -0.618 1.00 87.69 74 ARG A C 1
ATOM 592 O O . ARG A 1 74 ? -5.026 -2.272 0.305 1.00 87.69 74 ARG A O 1
ATOM 599 N N . ASN A 1 75 ? -6.288 -3.665 -0.928 1.00 85.75 75 ASN A N 1
ATOM 600 C CA . ASN A 1 75 ? -5.933 -4.877 -0.187 1.00 85.75 75 ASN A CA 1
ATOM 601 C C . ASN A 1 75 ? -4.440 -5.208 -0.302 1.00 85.75 75 ASN A C 1
ATOM 603 O O . ASN A 1 75 ? -3.808 -5.554 0.697 1.00 85.75 75 ASN A O 1
ATOM 607 N N . ALA A 1 76 ? -3.858 -5.078 -1.498 1.00 90.38 76 ALA A N 1
ATOM 608 C CA . ALA A 1 76 ? -2.427 -5.284 -1.687 1.00 90.38 76 ALA A CA 1
ATOM 609 C C . ALA A 1 76 ? -1.610 -4.289 -0.847 1.00 90.38 76 ALA A C 1
ATOM 611 O O . ALA A 1 76 ? -0.651 -4.691 -0.192 1.00 90.38 76 ALA A O 1
ATOM 612 N N . ALA A 1 77 ? -2.015 -3.014 -0.807 1.00 89.81 77 ALA A N 1
ATOM 613 C CA . ALA A 1 77 ? -1.301 -1.969 -0.078 1.00 89.81 77 ALA A CA 1
ATOM 614 C C . ALA A 1 77 ? -1.330 -2.207 1.438 1.00 89.81 77 ALA A C 1
ATOM 616 O O . ALA A 1 77 ? -0.287 -2.127 2.088 1.00 89.81 77 ALA A O 1
ATOM 617 N N . ALA A 1 78 ? -2.491 -2.595 1.978 1.00 83.94 78 ALA A N 1
ATOM 618 C CA . ALA A 1 78 ? -2.639 -3.025 3.369 1.00 83.94 78 ALA A CA 1
ATOM 619 C C . ALA A 1 78 ? -1.675 -4.164 3.736 1.00 83.94 78 ALA A C 1
ATOM 621 O O . ALA A 1 78 ? -0.949 -4.078 4.729 1.00 83.94 78 ALA A O 1
ATOM 622 N N . ILE A 1 79 ? -1.647 -5.223 2.919 1.00 84.81 79 ILE A N 1
ATOM 623 C CA . ILE A 1 79 ? -0.784 -6.387 3.149 1.00 84.81 79 ILE A CA 1
ATOM 624 C C . ILE A 1 79 ? 0.688 -5.974 3.087 1.00 84.81 79 ILE A C 1
ATOM 626 O O . ILE A 1 79 ? 1.453 -6.320 3.985 1.00 84.81 79 ILE A O 1
ATOM 630 N N . THR A 1 80 ? 1.089 -5.230 2.056 1.00 88.31 80 THR A N 1
ATOM 631 C CA . THR A 1 80 ? 2.471 -4.769 1.882 1.00 88.31 80 THR A CA 1
ATOM 632 C C . THR A 1 80 ? 2.926 -3.935 3.080 1.00 88.31 80 THR A C 1
ATOM 634 O O . THR A 1 80 ? 3.968 -4.234 3.657 1.00 88.31 80 THR A O 1
ATOM 637 N N . LEU A 1 81 ? 2.131 -2.963 3.534 1.00 83.75 81 LEU A N 1
ATOM 638 C CA . LEU A 1 81 ? 2.473 -2.132 4.696 1.00 83.75 81 LEU A CA 1
ATOM 639 C C . LEU A 1 81 ? 2.639 -2.946 5.985 1.00 83.75 81 LEU A C 1
ATOM 641 O O . LEU A 1 81 ? 3.594 -2.729 6.731 1.00 83.75 81 LEU A O 1
ATOM 645 N N . ALA A 1 82 ? 1.769 -3.928 6.227 1.00 79.06 82 ALA A N 1
ATOM 646 C CA . ALA A 1 82 ? 1.903 -4.813 7.381 1.00 79.06 82 ALA A CA 1
ATOM 647 C C . ALA A 1 82 ? 3.167 -5.698 7.302 1.00 79.06 82 ALA A C 1
ATOM 649 O O . ALA A 1 82 ? 3.820 -5.999 8.312 1.00 79.06 82 ALA A O 1
ATOM 650 N N . GLN A 1 83 ? 3.561 -6.101 6.093 1.00 80.69 83 GLN A N 1
ATOM 651 C CA . GLN A 1 83 ? 4.746 -6.928 5.878 1.00 80.69 83 GLN A CA 1
ATOM 652 C C . GLN A 1 83 ? 6.062 -6.159 6.000 1.00 80.69 83 GLN A C 1
ATOM 654 O O . GLN A 1 83 ? 6.996 -6.716 6.578 1.00 80.69 83 GLN A O 1
ATOM 659 N N . LEU A 1 84 ? 6.098 -4.877 5.623 1.00 79.00 84 LEU A N 1
ATOM 660 C CA . LEU A 1 84 ? 7.265 -3.997 5.787 1.00 79.00 84 LEU A CA 1
ATOM 661 C C . LEU A 1 84 ? 7.685 -3.769 7.256 1.00 79.00 84 LEU A C 1
ATOM 663 O O . LEU A 1 84 ? 8.748 -3.222 7.519 1.00 79.00 84 LEU A O 1
ATOM 667 N N . GLY A 1 85 ? 6.907 -4.251 8.234 1.00 59.41 85 GLY A N 1
ATOM 668 C CA . GLY A 1 85 ? 7.443 -4.655 9.543 1.00 59.41 85 GLY A CA 1
ATOM 669 C C . GLY A 1 85 ? 7.795 -3.550 10.527 1.00 59.41 85 GLY A C 1
ATOM 670 O O . GLY A 1 85 ? 8.302 -3.837 11.605 1.00 59.41 85 GLY A O 1
ATOM 671 N N . SER A 1 86 ? 7.452 -2.309 10.228 1.00 63.06 86 SER A N 1
ATOM 672 C CA . SER A 1 86 ? 7.384 -1.250 11.228 1.00 63.06 86 SER A CA 1
ATOM 673 C C . SER A 1 86 ? 6.182 -0.391 10.876 1.00 63.06 86 SER A C 1
ATOM 675 O O . SER A 1 86 ? 6.331 0.555 10.097 1.00 63.06 86 SER A O 1
ATOM 677 N N . PRO A 1 87 ? 4.974 -0.762 11.342 1.00 62.47 87 PRO A N 1
ATOM 678 C CA . PRO A 1 87 ? 3.838 0.133 11.245 1.00 62.47 87 PRO A CA 1
ATOM 679 C C . PRO A 1 87 ? 4.209 1.381 12.045 1.00 62.47 87 PRO A C 1
ATOM 681 O O . PRO A 1 87 ? 4.263 1.334 13.272 1.00 62.47 87 PRO A O 1
ATOM 684 N N . SER A 1 88 ? 4.557 2.468 11.359 1.00 66.94 88 SER A N 1
ATOM 685 C CA . SER A 1 88 ? 4.790 3.737 12.040 1.00 66.94 88 SER A CA 1
ATOM 686 C C . SER A 1 88 ? 3.507 4.143 12.773 1.00 66.94 88 SER A C 1
ATOM 688 O O . SER A 1 88 ? 2.415 3.663 12.436 1.00 66.94 88 SER A O 1
ATOM 690 N N . GLU A 1 89 ? 3.605 5.000 13.787 1.00 70.81 89 GLU A N 1
ATOM 691 C CA . GLU A 1 89 ? 2.410 5.462 14.503 1.00 70.81 89 GLU A CA 1
ATOM 692 C C . GLU A 1 89 ? 1.392 6.094 13.544 1.00 70.81 89 GLU A C 1
ATOM 694 O O . GLU A 1 89 ? 0.186 5.894 13.696 1.00 70.81 89 GLU A O 1
ATOM 699 N N . GLU A 1 90 ? 1.864 6.758 12.485 1.00 68.44 90 GLU A N 1
ATOM 700 C CA . GLU A 1 90 ? 1.021 7.309 11.426 1.00 68.44 90 GLU A CA 1
ATOM 701 C C . GLU A 1 90 ? 0.262 6.218 10.665 1.00 68.44 90 GLU A C 1
ATOM 703 O O . GLU A 1 90 ? -0.916 6.401 10.358 1.00 68.44 90 GLU A O 1
ATOM 708 N N . PHE A 1 91 ? 0.892 5.070 10.390 1.00 72.00 91 PHE A N 1
ATOM 709 C CA . PHE A 1 91 ? 0.225 3.949 9.727 1.00 72.00 91 PHE A CA 1
ATOM 710 C C . PHE A 1 91 ? -0.856 3.332 10.619 1.00 72.00 91 PHE A C 1
ATOM 712 O O . PHE A 1 91 ? -1.978 3.124 10.161 1.00 72.00 91 PHE A O 1
ATOM 719 N N . VAL A 1 92 ? -0.565 3.102 11.904 1.00 76.69 92 VAL A N 1
ATOM 720 C CA . VAL A 1 92 ? -1.561 2.580 12.859 1.00 76.69 92 VAL A CA 1
ATOM 721 C C . VAL A 1 92 ? -2.718 3.567 13.035 1.00 76.69 92 VAL A C 1
ATOM 723 O O . VAL A 1 92 ? -3.881 3.170 13.008 1.00 76.69 92 VAL A O 1
ATOM 726 N N . SER A 1 93 ? -2.418 4.861 13.152 1.00 78.75 93 SER A N 1
ATO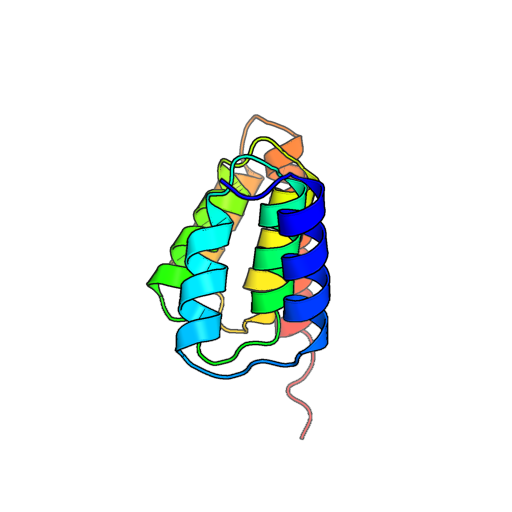M 727 C CA . SER A 1 93 ? -3.425 5.921 13.259 1.00 78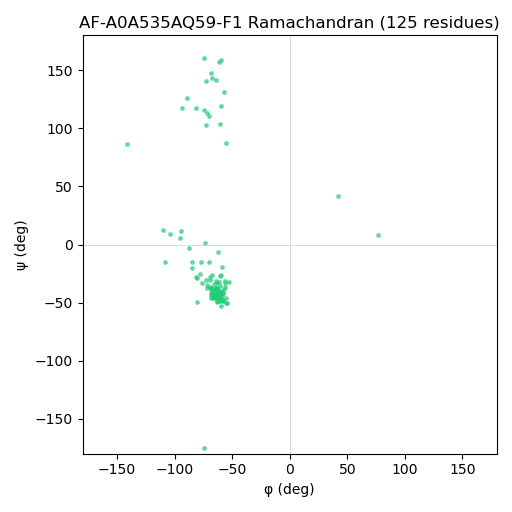.75 93 SER A CA 1
ATOM 728 C C . SER A 1 93 ? -4.310 5.997 12.012 1.00 78.75 93 SER A C 1
ATOM 730 O O . SER A 1 93 ? -5.534 6.091 12.119 1.00 78.75 93 SER A O 1
ATOM 732 N N . ALA A 1 94 ? -3.720 5.890 10.820 1.00 76.19 94 ALA A N 1
ATOM 733 C CA . ALA A 1 94 ? -4.471 5.877 9.572 1.00 76.19 94 ALA A CA 1
ATOM 734 C C . ALA A 1 94 ? -5.351 4.625 9.429 1.00 76.19 94 ALA A C 1
ATOM 736 O O . ALA A 1 94 ? -6.488 4.746 8.976 1.00 76.19 94 ALA A O 1
ATOM 737 N N . LEU A 1 95 ? -4.880 3.451 9.867 1.00 77.50 95 LEU A N 1
ATOM 738 C CA . LEU A 1 95 ? -5.705 2.242 9.928 1.00 77.50 95 LEU A CA 1
ATOM 739 C C . LEU A 1 95 ? -6.881 2.400 10.899 1.00 77.50 95 LEU A C 1
ATOM 741 O O . LEU A 1 95 ? -8.004 2.081 10.528 1.00 77.50 95 LEU A O 1
ATOM 745 N N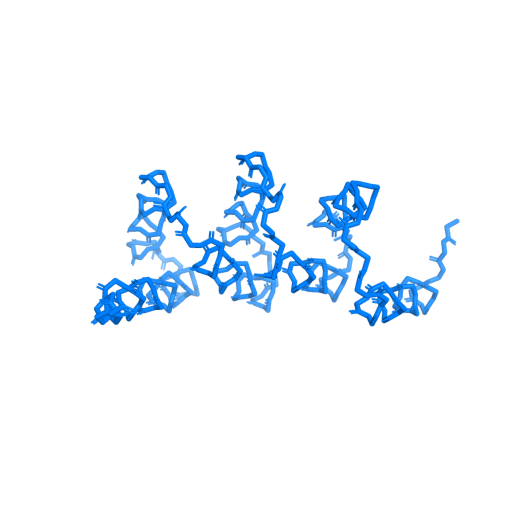 . ASN A 1 96 ? -6.659 2.957 12.091 1.00 82.00 96 ASN A N 1
ATOM 746 C CA . ASN A 1 96 ? -7.732 3.208 13.060 1.00 82.00 96 ASN A CA 1
ATOM 747 C C . ASN A 1 96 ? -8.783 4.193 12.518 1.00 82.00 96 ASN A C 1
ATOM 749 O O . ASN A 1 96 ? -9.978 3.993 12.710 1.00 82.00 96 ASN A O 1
ATOM 753 N N . LYS A 1 97 ? -8.358 5.239 11.794 1.00 82.19 97 LYS A N 1
ATOM 754 C CA . LYS A 1 97 ? -9.282 6.157 11.100 1.00 82.19 97 LYS A CA 1
ATOM 755 C C . LYS A 1 97 ? -10.028 5.478 9.950 1.00 82.19 97 LYS A C 1
ATOM 757 O O . LYS A 1 97 ? -11.190 5.781 9.699 1.00 82.19 97 LYS A O 1
ATOM 762 N N . ALA A 1 98 ? -9.362 4.585 9.224 1.00 79.06 98 ALA A N 1
ATOM 763 C CA . ALA A 1 98 ? -9.976 3.828 8.141 1.00 79.06 98 ALA A CA 1
ATOM 764 C C . ALA A 1 98 ? -10.995 2.798 8.669 1.00 79.06 98 ALA A C 1
ATOM 766 O O 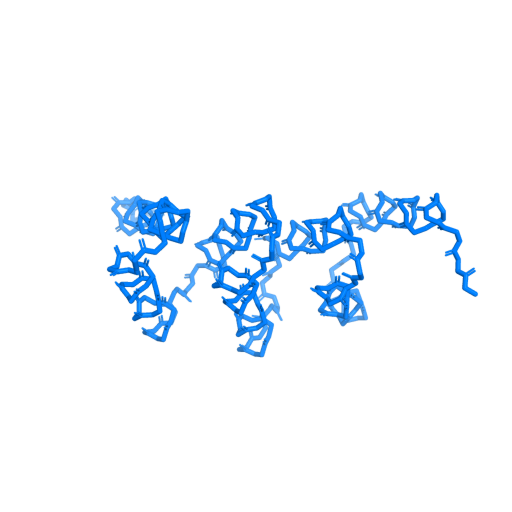. ALA A 1 98 ? -12.000 2.543 8.008 1.00 79.06 98 ALA A O 1
ATOM 767 N N . ASP A 1 99 ? -10.782 2.265 9.874 1.00 80.50 99 ASP A N 1
ATOM 768 C CA . ASP A 1 99 ? -11.686 1.329 10.550 1.00 80.50 99 ASP A CA 1
ATOM 769 C C . ASP A 1 99 ? -13.003 1.983 11.000 1.00 80.50 99 ASP A C 1
ATOM 771 O O . ASP A 1 99 ? -14.051 1.342 10.998 1.00 80.50 99 ASP A O 1
ATOM 775 N N . THR A 1 100 ? -12.997 3.289 11.278 1.00 82.00 100 THR A N 1
ATOM 776 C CA . THR A 1 100 ? -14.211 4.065 11.591 1.00 82.00 100 THR A CA 1
ATOM 777 C C . THR A 1 100 ? -14.816 4.778 10.379 1.00 82.00 100 THR A C 1
ATOM 779 O O . THR A 1 100 ? -15.780 5.528 10.516 1.00 82.00 100 THR A O 1
ATOM 782 N N . ASN A 1 101 ? -14.287 4.543 9.175 1.00 83.25 101 ASN A N 1
ATOM 783 C CA . ASN A 1 101 ? -14.752 5.210 7.963 1.00 83.25 101 ASN A CA 1
ATOM 784 C C . ASN A 1 101 ? -16.186 4.786 7.585 1.00 83.25 101 ASN A C 1
ATOM 786 O O . ASN A 1 101 ? -16.566 3.621 7.711 1.00 83.25 101 ASN A O 1
ATOM 790 N N . GLU A 1 102 ? -16.995 5.706 7.061 1.00 82.88 102 GLU A N 1
ATOM 791 C CA . GLU A 1 102 ? -18.381 5.414 6.665 1.00 82.88 102 GLU A CA 1
ATOM 792 C C . GLU A 1 102 ? -18.467 4.391 5.528 1.00 82.88 102 GLU A C 1
ATOM 794 O O . GLU A 1 102 ? -19.386 3.565 5.490 1.00 82.88 102 GLU A O 1
ATOM 799 N N . ASN A 1 103 ? -17.471 4.372 4.639 1.00 80.56 103 ASN A N 1
ATOM 800 C CA . ASN A 1 103 ? -17.425 3.445 3.524 1.00 80.56 103 ASN A CA 1
ATOM 801 C C . ASN A 1 103 ? -17.056 2.024 4.015 1.00 80.56 103 ASN A C 1
ATOM 803 O O . ASN A 1 103 ? -15.925 1.787 4.458 1.00 80.56 103 ASN A O 1
ATOM 807 N N . PRO A 1 104 ? -17.965 1.033 3.881 1.00 81.31 104 PRO A N 1
ATOM 808 C CA . PRO A 1 104 ? -17.740 -0.329 4.371 1.00 81.31 104 PRO A CA 1
ATOM 809 C C . PRO A 1 104 ? -16.520 -1.024 3.763 1.00 81.31 104 PRO A C 1
ATOM 811 O O . PRO A 1 104 ? -15.943 -1.912 4.389 1.00 81.31 104 PRO A O 1
ATOM 814 N N . GLN A 1 105 ? -16.120 -0.639 2.548 1.00 75.38 105 GLN A N 1
ATOM 815 C CA . GLN A 1 105 ? -14.943 -1.199 1.885 1.00 75.38 105 GLN A CA 1
ATOM 816 C C . GLN A 1 105 ? -13.648 -0.714 2.540 1.00 75.38 105 GLN A C 1
ATOM 818 O O . GLN A 1 105 ? -12.694 -1.477 2.660 1.00 75.38 105 GLN A O 1
ATOM 823 N N . ILE A 1 106 ? -13.612 0.548 2.979 1.00 74.88 106 ILE A N 1
ATOM 824 C CA . ILE A 1 106 ? -12.474 1.136 3.699 1.00 74.88 106 ILE A CA 1
ATOM 825 C C . ILE A 1 106 ? -12.320 0.460 5.063 1.00 74.88 106 ILE A C 1
ATOM 827 O O . ILE A 1 106 ? -11.227 -0.014 5.374 1.00 74.88 106 ILE A O 1
ATOM 831 N N . ARG A 1 107 ? -13.426 0.278 5.797 1.00 83.00 107 ARG A N 1
ATOM 832 C CA . ARG A 1 107 ? -13.408 -0.441 7.082 1.00 83.00 107 ARG A CA 1
ATOM 833 C C . ARG A 1 107 ? -12.916 -1.875 6.958 1.00 83.00 107 ARG A C 1
ATOM 835 O O . ARG A 1 107 ? -12.038 -2.289 7.699 1.00 83.00 107 ARG A O 1
ATOM 842 N N . LYS A 1 108 ? -13.442 -2.649 5.998 1.00 79.12 108 LYS A N 1
ATOM 843 C CA . LYS A 1 108 ? -13.023 -4.051 5.810 1.00 79.12 108 LYS A CA 1
ATOM 844 C C . LYS A 1 108 ? -11.528 -4.175 5.515 1.00 79.12 108 LYS A C 1
ATOM 846 O O . LYS A 1 108 ? -10.874 -5.064 6.054 1.00 79.12 108 LYS A O 1
ATOM 851 N N . ALA A 1 109 ? -10.996 -3.291 4.672 1.00 72.31 109 ALA A N 1
ATOM 852 C CA . ALA A 1 109 ? -9.575 -3.280 4.348 1.00 72.31 109 ALA A CA 1
ATOM 853 C C . ALA A 1 109 ? -8.722 -2.904 5.578 1.00 72.31 109 ALA A C 1
ATOM 855 O O . ALA A 1 109 ? -7.684 -3.522 5.816 1.00 72.31 109 ALA A O 1
ATOM 856 N N . ALA A 1 110 ? -9.181 -1.942 6.385 1.00 76.62 110 ALA A N 1
ATOM 857 C CA . ALA A 1 110 ? -8.532 -1.543 7.633 1.00 76.62 110 ALA A CA 1
ATOM 858 C C . ALA A 1 110 ? -8.505 -2.668 8.670 1.00 76.62 110 ALA A C 1
ATOM 860 O O . ALA A 1 110 ? -7.434 -3.002 9.174 1.00 76.62 110 ALA A O 1
ATOM 861 N N . ALA A 1 111 ? -9.646 -3.313 8.913 1.00 81.19 111 ALA A N 1
ATOM 862 C CA . ALA A 1 111 ? -9.753 -4.447 9.823 1.00 81.19 111 ALA A CA 1
ATOM 863 C C . ALA A 1 111 ? -8.819 -5.600 9.413 1.00 81.19 111 ALA A C 1
ATOM 865 O O . ALA A 1 111 ? -8.132 -6.177 10.257 1.00 81.19 111 ALA A O 1
ATOM 866 N N . ALA A 1 112 ? -8.724 -5.902 8.112 1.00 77.56 112 ALA A N 1
ATOM 867 C CA . ALA A 1 112 ? -7.798 -6.913 7.603 1.00 77.56 112 ALA A CA 1
ATOM 868 C C . ALA A 1 112 ? -6.327 -6.533 7.856 1.00 77.56 112 ALA A C 1
ATOM 870 O O . ALA A 1 112 ? -5.541 -7.369 8.302 1.00 77.56 112 ALA A O 1
ATOM 871 N N . ALA A 1 113 ? -5.951 -5.273 7.616 1.00 75.56 113 ALA A N 1
ATOM 872 C CA . ALA A 1 113 ? -4.599 -4.784 7.877 1.00 75.56 113 ALA A CA 1
ATOM 873 C C . ALA A 1 113 ? -4.244 -4.835 9.374 1.00 75.56 113 ALA A C 1
ATOM 875 O O . ALA A 1 113 ? -3.168 -5.313 9.739 1.00 75.56 113 ALA A O 1
ATOM 876 N N . LEU A 1 114 ? -5.163 -4.394 10.241 1.00 78.75 114 LEU A N 1
ATOM 877 C CA . LEU A 1 114 ? -5.011 -4.423 11.697 1.00 78.75 114 LEU A CA 1
ATOM 878 C C . LEU A 1 114 ? -4.860 -5.853 12.223 1.00 78.75 114 LEU A C 1
ATOM 880 O O . LEU A 1 114 ? -3.980 -6.096 13.046 1.00 78.75 114 LEU A O 1
ATOM 884 N N . ALA A 1 115 ? -5.636 -6.811 11.709 1.00 79.50 115 ALA A N 1
ATOM 885 C CA . ALA A 1 115 ? -5.508 -8.220 12.080 1.00 79.50 115 ALA A CA 1
ATOM 886 C C . ALA A 1 115 ? -4.125 -8.794 11.716 1.00 79.50 115 ALA A C 1
ATOM 888 O O . ALA A 1 115 ? -3.528 -9.531 12.501 1.00 79.50 115 ALA A O 1
ATOM 889 N N . ILE A 1 116 ? -3.571 -8.423 10.553 1.00 75.56 116 ILE A N 1
ATOM 890 C CA . ILE A 1 116 ? -2.213 -8.836 10.158 1.00 75.56 116 ILE A CA 1
ATOM 891 C C . ILE A 1 116 ? -1.169 -8.215 11.095 1.00 75.56 116 ILE A C 1
ATOM 893 O O . ILE A 1 116 ? -0.246 -8.911 11.521 1.00 75.56 116 ILE A O 1
ATOM 897 N N . LEU A 1 117 ? -1.310 -6.931 11.444 1.00 74.44 117 LEU A N 1
ATOM 898 C CA . LEU A 1 117 ? -0.411 -6.265 12.392 1.00 74.44 117 LEU A CA 1
ATOM 899 C C . LEU A 1 117 ? -0.463 -6.894 13.784 1.00 74.44 117 LEU A C 1
ATOM 901 O O . LEU A 1 117 ? 0.587 -7.118 14.384 1.00 74.44 117 LEU A O 1
ATOM 905 N N . GLN A 1 118 ? -1.665 -7.192 14.283 1.00 75.06 118 GLN A N 1
ATOM 906 C CA . GLN A 1 118 ? -1.862 -7.8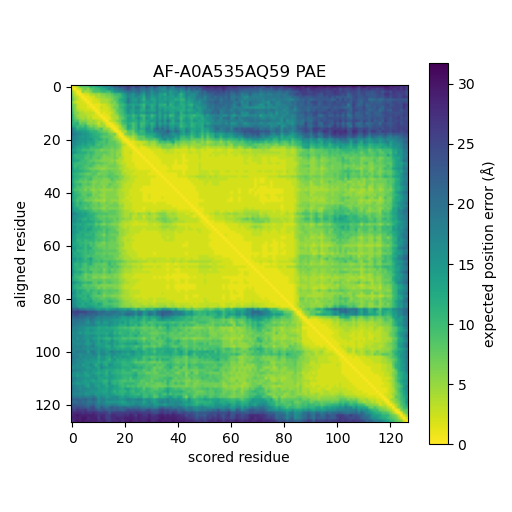80 15.555 1.00 75.06 118 GLN A CA 1
ATOM 907 C C . GLN A 1 118 ? -1.183 -9.246 15.522 1.00 75.06 118 GLN A C 1
ATOM 909 O O . GLN A 1 118 ? -0.302 -9.477 16.336 1.00 75.06 118 GLN A O 1
ATOM 914 N N . ASN A 1 119 ? -1.457 -10.086 14.519 1.00 73.69 119 ASN A N 1
ATOM 915 C CA . ASN A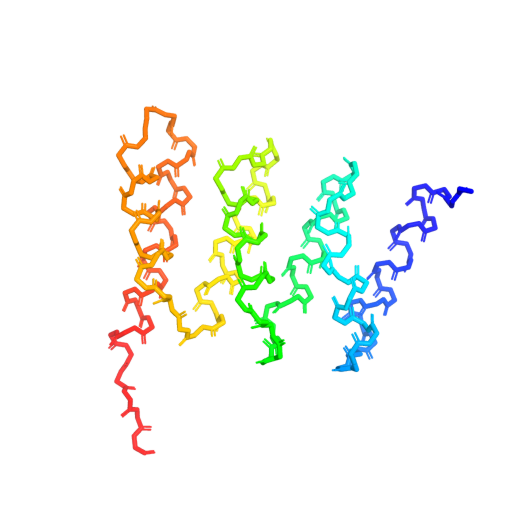 1 119 ? -0.802 -11.390 14.381 1.00 73.69 119 ASN A CA 1
ATOM 916 C C . ASN A 1 119 ? 0.728 -11.295 14.322 1.00 73.69 119 ASN A C 1
ATOM 918 O O . ASN A 1 119 ? 1.414 -12.142 14.886 1.00 73.69 119 ASN A O 1
ATOM 922 N N . LYS A 1 120 ? 1.283 -10.261 13.678 1.00 67.81 120 LYS A N 1
ATOM 923 C CA . LYS A 1 120 ? 2.737 -10.057 13.619 1.00 67.81 120 LYS A CA 1
ATOM 924 C C . LYS A 1 120 ? 3.329 -9.594 14.954 1.00 67.81 120 LYS A C 1
ATOM 926 O O . LYS A 1 120 ? 4.474 -9.913 15.243 1.00 67.81 120 LYS A O 1
ATOM 931 N N . ARG A 1 121 ? 2.560 -8.854 15.759 1.00 65.50 121 ARG A N 1
ATOM 932 C CA . ARG A 1 121 ? 2.936 -8.413 17.113 1.00 65.50 121 ARG A CA 1
ATOM 933 C C . ARG A 1 121 ? 2.732 -9.513 18.164 1.00 65.50 121 ARG A C 1
ATOM 935 O O . ARG A 1 121 ? 3.429 -9.520 19.170 1.00 65.50 121 ARG A O 1
ATOM 942 N N . SER A 1 122 ? 1.774 -10.408 17.928 1.00 58.12 122 SER A N 1
ATOM 943 C CA . SER A 1 122 ? 1.442 -11.575 18.754 1.00 58.12 122 SER A CA 1
ATOM 944 C C . SER A 1 122 ? 2.299 -12.798 18.438 1.00 58.12 122 SER A C 1
ATOM 946 O O . SER A 1 122 ? 2.374 -13.703 19.266 1.00 58.12 122 SER A O 1
ATOM 948 N N . ALA A 1 123 ? 2.930 -12.852 17.260 1.00 47.28 123 ALA A N 1
ATOM 949 C CA . ALA A 1 123 ? 3.959 -13.839 16.982 1.00 47.28 123 ALA A CA 1
ATOM 950 C C . ALA A 1 123 ? 5.083 -13.631 18.010 1.00 47.28 123 ALA A C 1
ATOM 952 O O . ALA A 1 123 ? 5.638 -12.529 18.062 1.00 47.28 123 ALA A O 1
ATOM 953 N N . PRO A 1 124 ? 5.400 -14.629 18.858 1.00 39.59 124 PRO A N 1
ATOM 954 C CA . PRO A 1 124 ? 6.517 -14.500 19.771 1.00 39.59 124 PRO A CA 1
ATOM 955 C C . PRO A 1 124 ? 7.751 -14.209 18.925 1.00 39.59 124 PRO A C 1
ATOM 957 O O . PRO A 1 124 ? 7.992 -14.886 17.922 1.00 39.59 124 PRO A O 1
ATOM 960 N N . SER A 1 125 ? 8.505 -13.186 19.315 1.00 47.09 125 SER A N 1
ATOM 961 C CA . SER A 1 125 ? 9.895 -13.014 18.917 1.00 47.09 125 SER A CA 1
ATOM 962 C C . SER A 1 125 ? 10.623 -14.29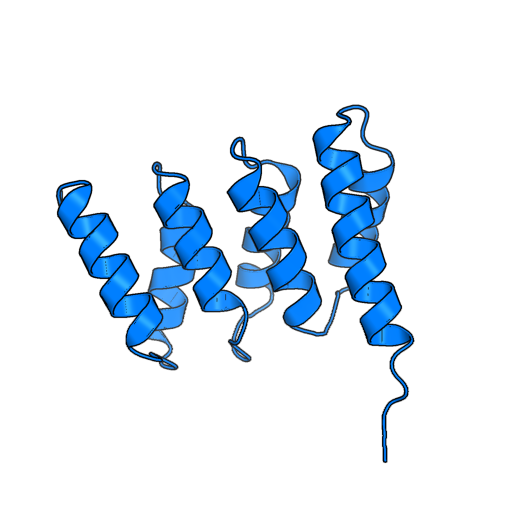7 19.323 1.00 47.09 125 SER A C 1
ATOM 964 O O . SER A 1 125 ? 11.047 -14.445 20.465 1.00 47.09 125 SER A O 1
ATOM 966 N N . GLY A 1 126 ? 10.614 -15.291 18.440 1.00 40.81 126 GLY A N 1
ATOM 967 C CA . GLY A 1 126 ? 11.235 -16.580 18.673 1.00 40.81 126 GLY A CA 1
ATOM 968 C C . GLY A 1 126 ? 12.743 -16.404 18.625 1.00 40.81 126 GLY A C 1
ATOM 969 O O . GLY A 1 126 ? 13.253 -16.072 17.561 1.00 40.81 126 GLY A O 1
ATOM 970 N N . SER A 1 127 ? 13.354 -16.600 19.796 1.00 35.31 127 SER A N 1
ATOM 971 C CA . SER A 1 127 ? 14.712 -17.093 20.094 1.00 35.31 127 SER A CA 1
ATOM 972 C C . SER A 1 127 ? 15.869 -16.624 19.215 1.00 35.31 127 SER A C 1
ATOM 974 O O . SER A 1 127 ? 15.970 -17.091 18.060 1.00 35.31 127 SER A O 1
#

Radius of gyration: 14.92 Å; Cα contacts (8 Å, |Δi|>4): 129; chains: 1; bounding box: 37×25×45 Å

Foldseek 3Di:
DDDPVRLVVVLVCLLPVLPLDPVSLVVLLVQCPDPDVVSNLSSLQSLQPHQPQDPVNLVSLLCQLQPPPDLSNNLSSLNSNLSNPDCDPVNLVSLVVQCPDPDVSSNVSSVVSVVSNVVSVVPPPDD

Sequence (127 aa):
MGTTAQKRMAIYCIRDLKLDDKNSLWVFLKLLQDDDPTVRVAAVTSLKTRSDVDANGRQLLLRLFVEDQDLRVRNAAAITLAQLGSPSEEFVSALNKADTNENPQIRKAAAAALAILQNKRSAPSGS

Secondary structure (DSSP, 8-state):
---HHHHHHHHHHHHHTT--SHHHHHHHHHHTT-SSHHHHHHHHHHHTT-S---HHHHHHHHHHHHH-S-HHHHHHHHHHHHHTS---HHHHHHHHHHHT-SSHHHHHHHHHHHHHHHHHHHS----

Solvent-accessible surface area (backbone atoms only — not comparable to full-atom values): 7036 Å² total; per-residue (Å²): 133,77,51,74,65,52,52,51,50,50,48,55,51,56,64,69,59,71,64,82,50,72,68,49,52,53,50,32,63,57,32,59,70,44,90,50,59,71,50,20,30,49,24,37,56,62,51,31,82,44,87,82,66,49,72,66,54,52,51,52,36,50,48,35,38,72,69,49,88,47,68,65,35,19,48,37,22,30,51,24,52,50,57,59,68,64,74,45,72,68,53,52,51,50,35,58,54,28,47,70,37,89,51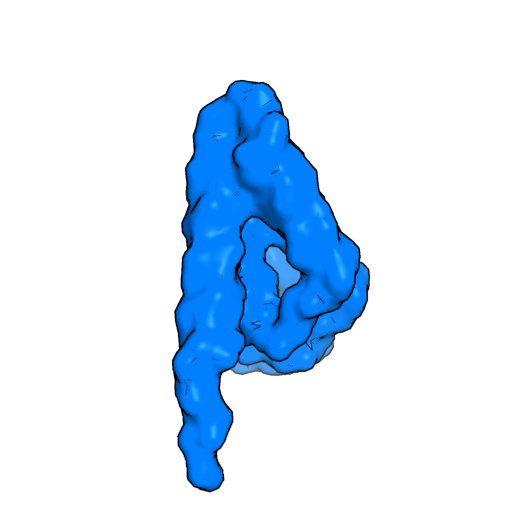,67,68,45,18,53,46,21,51,54,30,50,50,51,43,48,52,62,70,67,46,74,87,76,128

Nearest PDB structures (foldseek):
  8usc-assembly1_U  TM=6.346E-01  e=4.175E-02  Homo sapiens
  5vch-assembly1_A  TM=7.381E-01  e=6.516E-01  Kluyveromyces lactis
  9f44-assembly1_A  TM=6.698E-01  e=3.798E-01  Homo sapiens
  7sx4-assembly1_E  TM=4.072E-01  e=1.174E+00  Homo sapiens